Protein AF-A0A2I0T1B9-F1 (afdb_monomer_lite)

InterPro domains:
  IPR044938 Enhancer of mRNA-decapping protein 4, conserved C-terminal domain superfamily [G3DSA:1.10.220.100] (83-108)
  IPR045152 Enhancer of mRNA-decapping protein 4-like [PTHR15598] (1-108)
  IPR049404 Enhancer of mRNA-decapping protein 4, C-terminal [PF21289] (38-108)

Structure (mmCIF, N/CA/C/O backbone):
data_AF-A0A2I0T1B9-F1
#
_entry.id   AF-A0A2I0T1B9-F1
#
loop_
_atom_site.group_PDB
_atom_site.id
_atom_site.type_symbol
_atom_site.label_atom_id
_atom_site.label_alt_id
_atom_site.label_comp_id
_atom_site.label_asym_id
_atom_site.label_entity_id
_atom_site.label_seq_id
_atom_site.pdbx_PDB_ins_code
_atom_site.Cartn_x
_atom_site.Cartn_y
_atom_site.Cartn_z
_atom_site.occupancy
_atom_site.B_iso_or_equiv
_atom_site.auth_seq_id
_atom_site.auth_comp_id
_atom_site.auth_asym_id
_atom_site.auth_atom_id
_atom_site.pdbx_PDB_model_num
ATOM 1 N N . MET A 1 1 ? 19.209 -78.242 -10.524 1.00 48.81 1 MET A N 1
ATOM 2 C CA . MET A 1 1 ? 18.569 -77.678 -9.317 1.00 48.81 1 MET A CA 1
ATOM 3 C C . MET A 1 1 ? 19.278 -76.386 -8.965 1.00 48.81 1 MET A C 1
ATOM 5 O O . MET A 1 1 ? 20.495 -76.423 -8.895 1.00 48.81 1 MET A O 1
ATOM 9 N N . LYS A 1 2 ? 18.502 -75.322 -8.711 1.00 46.28 2 LYS A N 1
ATOM 10 C CA . LYS A 1 2 ? 18.900 -74.106 -7.982 1.00 46.28 2 LYS A CA 1
ATOM 11 C C . LYS A 1 2 ? 19.974 -73.229 -8.642 1.00 46.28 2 LYS A C 1
ATOM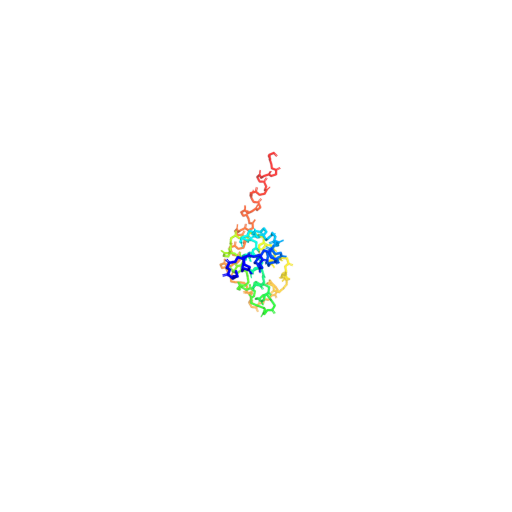 13 O O . LYS A 1 2 ? 21.096 -73.304 -8.195 1.00 46.28 2 LYS A O 1
ATOM 18 N N . GLU A 1 3 ? 19.628 -72.384 -9.625 1.00 50.66 3 GLU A N 1
ATOM 19 C CA . GLU A 1 3 ? 20.160 -70.994 -9.650 1.00 50.66 3 GLU A CA 1
ATOM 20 C C . GLU A 1 3 ? 19.592 -70.056 -10.733 1.00 50.66 3 GLU A C 1
ATOM 22 O O . GLU A 1 3 ? 20.261 -69.133 -11.173 1.00 50.66 3 GLU A O 1
ATOM 27 N N . GLN A 1 4 ? 18.352 -70.229 -11.192 1.00 43.00 4 GLN A N 1
ATOM 28 C CA . GLN A 1 4 ? 17.774 -69.271 -12.154 1.00 43.00 4 GLN A CA 1
ATOM 29 C C . GLN A 1 4 ? 16.289 -69.010 -11.902 1.00 43.00 4 GLN A C 1
ATOM 31 O O . GLN A 1 4 ? 15.486 -68.871 -12.814 1.00 43.00 4 GLN A O 1
ATOM 36 N N . GLN A 1 5 ? 15.914 -68.950 -10.622 1.00 45.78 5 GLN A N 1
ATOM 37 C CA . GLN A 1 5 ? 14.536 -68.700 -10.183 1.00 45.78 5 GLN A CA 1
ATOM 38 C C . GLN A 1 5 ? 14.429 -67.492 -9.238 1.00 45.78 5 GLN A C 1
ATOM 40 O O . GLN A 1 5 ? 13.483 -67.391 -8.468 1.00 45.78 5 GLN A O 1
ATOM 45 N N . ALA A 1 6 ? 15.408 -66.580 -9.280 1.00 49.91 6 ALA A N 1
ATOM 46 C CA . ALA A 1 6 ? 15.474 -65.418 -8.387 1.00 49.91 6 ALA A CA 1
ATOM 47 C C . ALA A 1 6 ? 15.309 -64.055 -9.090 1.00 49.91 6 ALA A C 1
ATOM 49 O O . ALA A 1 6 ? 15.209 -63.040 -8.412 1.00 49.91 6 ALA A O 1
ATOM 50 N N . ALA A 1 7 ? 15.268 -63.998 -10.427 1.00 46.72 7 ALA A N 1
ATOM 51 C CA . ALA A 1 7 ? 15.323 -62.720 -11.153 1.00 46.72 7 ALA A CA 1
ATOM 52 C C . ALA A 1 7 ? 13.979 -62.225 -11.721 1.00 46.72 7 ALA A C 1
ATOM 54 O O . ALA A 1 7 ? 13.883 -61.071 -12.123 1.00 46.72 7 ALA A O 1
ATOM 55 N N . VAL A 1 8 ? 12.922 -63.046 -11.731 1.00 49.91 8 VAL A N 1
ATOM 56 C CA . VAL A 1 8 ? 11.612 -62.670 -12.310 1.00 49.91 8 VAL A CA 1
ATOM 57 C C . VAL A 1 8 ? 10.586 -62.368 -11.212 1.00 49.91 8 VAL A C 1
ATOM 59 O O . VAL A 1 8 ? 9.423 -62.734 -11.296 1.00 49.91 8 VAL A O 1
ATOM 62 N N . THR A 1 9 ? 11.022 -61.701 -10.143 1.00 50.94 9 THR A N 1
ATOM 63 C CA . THR A 1 9 ? 10.120 -61.208 -9.081 1.00 50.94 9 THR A CA 1
ATOM 64 C C . THR A 1 9 ? 10.449 -59.769 -8.683 1.00 50.94 9 THR A C 1
ATOM 66 O O . THR A 1 9 ? 10.129 -59.332 -7.585 1.00 50.94 9 THR A O 1
ATOM 69 N N . SER A 1 10 ? 11.106 -59.012 -9.570 1.00 45.22 10 SER A N 1
ATOM 70 C CA . SER A 1 10 ? 11.417 -57.591 -9.349 1.00 45.22 10 SER A CA 1
ATOM 71 C C . SER A 1 10 ? 10.660 -56.649 -10.296 1.00 45.22 10 SER A C 1
ATOM 73 O O . SER A 1 10 ? 10.470 -55.481 -9.974 1.00 45.22 10 SER A O 1
ATOM 75 N N . SER A 1 11 ? 10.117 -57.143 -11.413 1.00 49.03 11 SER A N 1
ATOM 76 C CA . SER A 1 11 ? 9.504 -56.286 -12.442 1.00 49.03 11 SER A CA 1
ATOM 77 C C . SER A 1 11 ? 8.068 -55.816 -12.156 1.00 49.03 11 SER A C 1
ATOM 79 O O . SER A 1 11 ? 7.491 -55.144 -13.001 1.00 49.03 11 SER A O 1
ATOM 81 N N . ILE A 1 12 ? 7.475 -56.127 -10.995 1.00 51.97 12 ILE A N 1
ATOM 82 C CA . ILE A 1 12 ? 6.072 -55.761 -10.686 1.00 51.97 12 ILE A CA 1
ATOM 83 C C . ILE A 1 12 ? 5.954 -54.543 -9.744 1.00 51.97 12 ILE A C 1
ATOM 85 O O . ILE A 1 12 ? 4.872 -53.993 -9.577 1.00 51.97 12 ILE A O 1
ATOM 89 N N . VAL A 1 13 ? 7.055 -54.012 -9.197 1.00 50.72 13 VAL A N 1
ATOM 90 C CA . VAL A 1 13 ? 7.005 -52.819 -8.314 1.00 50.72 13 VAL A CA 1
ATOM 91 C C . VAL A 1 13 ? 7.284 -51.485 -9.018 1.00 50.72 13 VAL A C 1
ATOM 93 O O . VAL A 1 13 ? 7.380 -50.447 -8.367 1.00 50.72 13 VAL A O 1
ATOM 96 N N . GLN A 1 14 ? 7.334 -51.462 -10.351 1.00 47.53 14 GLN A N 1
ATOM 97 C CA . GLN A 1 14 ? 7.524 -50.235 -11.133 1.00 47.53 14 GLN A CA 1
ATOM 98 C C . GLN A 1 14 ? 6.196 -49.699 -11.694 1.00 47.53 14 GLN A C 1
ATOM 100 O O . GLN A 1 14 ? 6.059 -49.470 -12.889 1.00 47.53 14 GLN A O 1
ATOM 105 N N . ALA A 1 15 ? 5.193 -49.516 -10.832 1.00 50.72 15 ALA A N 1
ATOM 106 C CA . ALA A 1 15 ? 3.880 -49.003 -11.243 1.00 50.72 15 ALA A CA 1
ATOM 107 C C . ALA A 1 15 ? 3.301 -47.924 -10.309 1.00 50.72 15 ALA A C 1
ATOM 109 O O . ALA A 1 15 ? 2.091 -47.728 -10.299 1.00 50.72 15 ALA A O 1
ATOM 110 N N . MET A 1 16 ? 4.118 -47.222 -9.504 1.00 52.84 16 MET A N 1
ATOM 111 C CA . MET A 1 16 ? 3.560 -46.341 -8.460 1.00 52.84 16 MET A CA 1
ATOM 112 C C . MET A 1 16 ? 3.964 -44.865 -8.418 1.00 52.84 16 MET A C 1
ATOM 114 O O . MET A 1 16 ? 3.414 -44.176 -7.569 1.00 52.84 16 MET A O 1
ATOM 118 N N . ARG A 1 17 ? 4.807 -44.292 -9.289 1.00 51.19 17 ARG A N 1
ATOM 119 C CA . ARG A 1 17 ? 5.039 -42.823 -9.237 1.00 51.19 17 ARG A CA 1
ATOM 120 C C . ARG A 1 17 ? 5.256 -42.147 -10.591 1.00 51.19 17 ARG A C 1
ATOM 122 O O . ARG A 1 17 ? 6.149 -41.324 -10.735 1.00 51.19 17 ARG A O 1
ATOM 129 N N . SER A 1 18 ? 4.391 -42.419 -11.562 1.00 47.81 18 SER A N 1
ATOM 130 C CA . SER A 1 18 ? 4.192 -41.500 -12.693 1.00 47.81 18 SER A CA 1
ATOM 131 C C . SER A 1 18 ? 3.080 -40.506 -12.358 1.00 47.81 18 SER A C 1
ATOM 133 O O . SER A 1 18 ? 2.048 -40.468 -13.014 1.00 47.81 18 SER A O 1
ATOM 135 N N . ALA A 1 19 ? 3.284 -39.703 -11.314 1.00 51.28 19 ALA A N 1
ATOM 136 C CA . ALA A 1 19 ? 2.656 -38.392 -11.263 1.00 51.28 19 ALA A CA 1
ATOM 137 C C . ALA A 1 19 ? 3.695 -37.439 -11.850 1.00 51.28 19 ALA A C 1
ATOM 139 O O . ALA A 1 19 ? 4.706 -37.146 -11.214 1.00 51.28 19 ALA A O 1
ATOM 140 N N . ALA A 1 20 ? 3.487 -37.047 -13.105 1.00 47.53 20 ALA A N 1
ATOM 141 C CA . ALA A 1 20 ? 4.237 -35.988 -13.755 1.00 47.53 20 ALA A CA 1
ATOM 142 C C . ALA A 1 20 ? 3.996 -34.684 -12.981 1.00 47.53 20 ALA A C 1
ATOM 144 O O . ALA A 1 20 ? 3.089 -33.916 -13.287 1.00 47.53 20 ALA A O 1
ATOM 145 N N . GLY A 1 21 ? 4.782 -34.467 -11.928 1.00 47.47 21 GLY A N 1
ATOM 146 C CA . GLY A 1 21 ? 4.900 -33.178 -11.275 1.00 47.47 21 GLY A CA 1
ATOM 147 C C . GLY A 1 21 ? 5.649 -32.269 -12.228 1.00 47.47 21 GLY A C 1
ATOM 148 O O . GLY A 1 21 ? 6.876 -32.223 -12.202 1.00 47.47 21 GLY A O 1
ATOM 149 N N . THR A 1 22 ? 4.925 -31.575 -13.104 1.00 54.44 22 THR A N 1
ATOM 150 C CA . THR A 1 22 ? 5.453 -30.351 -13.703 1.00 54.44 22 THR A CA 1
ATOM 151 C C . THR A 1 22 ? 5.967 -29.502 -12.541 1.00 54.44 22 THR A C 1
ATOM 153 O O . THR A 1 22 ? 5.172 -29.239 -11.631 1.00 54.44 22 THR A O 1
ATOM 156 N N . PRO A 1 23 ? 7.261 -29.133 -12.494 1.00 50.19 23 PRO A N 1
ATOM 157 C CA . PRO A 1 23 ? 7.756 -28.258 -11.447 1.00 50.19 23 PRO A CA 1
ATOM 158 C C . PRO A 1 23 ? 6.928 -26.984 -11.544 1.00 50.19 23 PRO A C 1
ATOM 160 O O . PRO A 1 23 ? 7.002 -26.274 -12.547 1.00 50.19 23 PRO A O 1
ATOM 163 N N . ILE A 1 24 ? 6.063 -26.743 -10.559 1.00 53.56 24 ILE A N 1
ATOM 164 C CA . ILE A 1 24 ? 5.390 -25.455 -10.455 1.00 53.56 24 ILE A CA 1
ATOM 165 C C . ILE A 1 24 ? 6.526 -24.432 -10.366 1.00 53.56 24 ILE A C 1
ATOM 167 O O . ILE A 1 24 ? 7.419 -24.629 -9.536 1.00 53.56 24 ILE A O 1
ATOM 171 N N . PRO A 1 25 ? 6.564 -23.410 -11.242 1.00 58.12 25 PRO A N 1
ATOM 172 C CA . PRO A 1 25 ? 7.643 -22.434 -11.247 1.00 58.12 25 PRO A CA 1
ATOM 173 C C . PRO A 1 25 ? 7.822 -21.890 -9.833 1.00 58.12 25 PRO A C 1
ATOM 175 O O . PRO A 1 25 ? 6.858 -21.396 -9.250 1.00 58.12 25 PRO A O 1
ATOM 178 N N . SER A 1 26 ? 9.024 -22.006 -9.269 1.00 60.69 26 SER A N 1
ATOM 179 C CA . SER A 1 26 ? 9.316 -21.647 -7.874 1.00 60.69 26 SER A CA 1
ATOM 180 C C . SER A 1 26 ? 8.826 -20.236 -7.513 1.00 60.69 26 SER A C 1
ATOM 182 O O . SER A 1 26 ? 8.294 -20.032 -6.430 1.00 60.69 26 SER A O 1
ATOM 184 N N . ALA A 1 27 ? 8.851 -19.315 -8.482 1.00 61.97 27 ALA A N 1
ATOM 185 C CA . ALA A 1 27 ? 8.324 -17.955 -8.362 1.00 61.97 27 ALA A CA 1
ATOM 186 C C . ALA A 1 27 ? 6.835 -17.880 -7.957 1.00 61.97 27 ALA A C 1
ATOM 188 O O . ALA A 1 27 ? 6.431 -16.968 -7.241 1.00 61.97 27 ALA A O 1
ATOM 189 N N . HIS A 1 28 ? 6.003 -18.838 -8.381 1.00 63.78 28 HIS A N 1
ATOM 190 C CA . HIS A 1 28 ? 4.590 -18.883 -7.991 1.00 63.78 28 HIS A CA 1
ATOM 191 C C . HIS A 1 28 ? 4.413 -19.310 -6.525 1.00 63.78 28 HIS A C 1
ATOM 193 O O . HIS A 1 28 ? 3.492 -18.853 -5.847 1.00 63.78 28 HIS A O 1
ATOM 199 N N . LEU A 1 29 ? 5.299 -20.176 -6.020 1.00 65.06 29 LEU A N 1
ATOM 200 C CA . LEU A 1 29 ? 5.310 -20.555 -4.606 1.00 65.06 29 LEU A CA 1
ATOM 201 C C . LEU A 1 29 ? 5.772 -19.382 -3.734 1.00 65.06 29 LEU A C 1
ATOM 203 O O . LEU A 1 29 ? 5.183 -19.148 -2.677 1.00 65.06 29 LEU A O 1
ATOM 207 N N . ASP A 1 30 ? 6.752 -18.610 -4.209 1.00 78.25 30 ASP A N 1
ATOM 208 C CA . ASP A 1 30 ? 7.237 -17.418 -3.512 1.00 78.25 30 ASP A CA 1
ATOM 209 C C . ASP A 1 30 ? 6.120 -16.372 -3.361 1.00 78.25 30 ASP A C 1
ATOM 211 O O . ASP A 1 30 ? 5.855 -15.936 -2.239 1.00 78.25 30 ASP A O 1
ATOM 215 N N . PHE A 1 31 ? 5.372 -16.076 -4.432 1.00 82.56 31 PHE A N 1
ATOM 216 C CA . PHE A 1 31 ? 4.222 -15.163 -4.377 1.00 82.56 31 PHE A CA 1
ATOM 217 C C . PHE A 1 31 ? 3.151 -15.626 -3.376 1.00 82.56 31 PHE A C 1
ATOM 219 O O . PHE A 1 31 ? 2.731 -14.853 -2.516 1.00 82.56 31 PHE A O 1
ATOM 226 N N . GLN A 1 32 ? 2.737 -16.898 -3.433 1.00 86.56 32 GLN A N 1
ATOM 227 C CA . GLN A 1 32 ? 1.726 -17.452 -2.519 1.00 86.56 32 GLN A CA 1
ATOM 228 C C . GLN A 1 32 ? 2.173 -17.398 -1.051 1.00 86.56 32 GLN A C 1
ATOM 230 O O . GLN A 1 32 ? 1.386 -17.064 -0.159 1.00 86.56 32 GLN A O 1
ATOM 235 N N . SER A 1 33 ? 3.449 -17.694 -0.788 1.00 89.00 33 SER A N 1
ATOM 236 C CA . SER A 1 33 ? 4.011 -17.627 0.563 1.00 89.00 33 SER A CA 1
ATOM 237 C C . SER A 1 33 ? 4.021 -16.191 1.104 1.00 89.00 33 SER A C 1
ATOM 239 O O . SER A 1 33 ? 3.593 -15.951 2.237 1.00 89.00 33 SER A O 1
ATOM 241 N N . GLN A 1 34 ? 4.415 -15.222 0.270 1.00 90.69 34 GLN A N 1
ATOM 242 C CA . GLN A 1 34 ? 4.431 -13.802 0.614 1.00 90.69 34 GLN A CA 1
ATOM 243 C C . GLN A 1 34 ? 3.015 -13.274 0.840 1.00 90.69 34 GLN A C 1
ATOM 245 O O . GLN A 1 34 ? 2.765 -12.611 1.846 1.00 90.69 34 GLN A O 1
ATOM 250 N N . GLN A 1 35 ? 2.075 -13.628 -0.037 1.00 92.06 35 GLN A N 1
ATOM 251 C CA . GLN A 1 35 ? 0.667 -13.259 0.073 1.00 92.06 35 GLN A CA 1
ATOM 252 C C . GLN A 1 35 ? 0.051 -13.767 1.383 1.00 92.06 35 GLN A C 1
ATOM 254 O O . GLN A 1 35 ? -0.634 -13.016 2.081 1.00 92.06 35 GLN A O 1
ATOM 259 N N . THR A 1 36 ? 0.339 -15.018 1.752 1.00 93.00 36 THR A N 1
ATOM 260 C CA . THR A 1 36 ? -0.136 -15.620 3.007 1.00 93.00 36 THR A CA 1
ATOM 261 C C . THR A 1 36 ? 0.413 -14.873 4.222 1.00 93.00 36 THR A C 1
ATOM 263 O O . THR A 1 36 ? -0.340 -14.542 5.140 1.00 93.00 36 THR A O 1
ATOM 266 N N . HIS A 1 37 ? 1.711 -14.561 4.220 1.00 94.31 37 HIS A N 1
ATOM 267 C CA . HIS A 1 37 ? 2.349 -13.839 5.320 1.00 94.31 37 HIS A CA 1
ATOM 268 C C . HIS A 1 37 ? 1.811 -12.407 5.460 1.00 94.31 37 HIS A C 1
ATOM 270 O O . HIS A 1 37 ? 1.480 -11.955 6.555 1.00 94.31 37 HIS A O 1
ATOM 276 N N . ILE A 1 38 ? 1.645 -11.708 4.338 1.00 94.94 38 ILE A N 1
ATOM 277 C CA . ILE A 1 38 ? 1.034 -10.379 4.286 1.00 94.94 38 ILE A CA 1
ATOM 278 C C . ILE A 1 38 ? -0.392 -10.422 4.844 1.00 94.94 38 ILE A C 1
ATOM 280 O O . ILE A 1 38 ? -0.740 -9.605 5.693 1.00 94.94 38 ILE A O 1
ATOM 284 N N . LEU A 1 39 ? -1.206 -11.398 4.434 1.00 94.62 39 LEU A N 1
ATOM 285 C CA . LEU A 1 39 ? -2.572 -11.546 4.935 1.00 94.62 39 LEU A CA 1
ATOM 286 C C . LEU A 1 39 ? -2.605 -11.780 6.456 1.00 94.62 39 LEU A C 1
ATOM 288 O O . LEU A 1 39 ? -3.496 -11.269 7.135 1.00 94.62 39 LEU A O 1
ATOM 292 N N . GLN A 1 40 ? -1.648 -12.528 7.012 1.00 95.44 40 GLN A N 1
ATOM 293 C CA . GLN A 1 40 ? -1.527 -12.686 8.465 1.00 95.44 40 GLN A CA 1
ATOM 294 C C . GLN A 1 40 ? -1.226 -11.355 9.163 1.00 95.44 40 GLN A C 1
ATOM 296 O O . GLN A 1 40 ? -1.873 -11.043 10.162 1.00 95.44 40 GLN A O 1
ATOM 301 N N . LEU A 1 41 ? -0.306 -10.549 8.625 1.00 95.38 41 LEU A N 1
ATOM 302 C CA . LEU A 1 41 ? 0.008 -9.222 9.169 1.00 95.38 41 LEU A CA 1
ATOM 303 C C . LEU A 1 41 ? -1.209 -8.288 9.126 1.00 95.38 41 LEU A C 1
ATOM 305 O O . LEU A 1 41 ? -1.475 -7.582 10.098 1.00 95.38 41 LEU A O 1
ATOM 309 N N . LEU A 1 42 ? -1.979 -8.319 8.035 1.00 93.62 42 LEU A N 1
ATOM 310 C CA . LEU A 1 42 ? -3.200 -7.523 7.892 1.00 93.62 42 LEU A CA 1
ATOM 311 C C . LEU A 1 42 ? -4.266 -7.906 8.921 1.00 93.62 42 LEU A C 1
ATOM 313 O O . LEU A 1 42 ? -4.821 -7.028 9.578 1.00 93.62 42 LEU A O 1
ATOM 317 N N . GLN A 1 43 ? -4.502 -9.205 9.122 1.00 93.00 43 GLN A N 1
ATOM 318 C CA . GLN A 1 43 ? -5.457 -9.694 10.126 1.00 93.00 43 GLN A CA 1
ATOM 319 C C . GLN A 1 43 ? -5.055 -9.333 11.561 1.00 93.00 43 GLN A C 1
ATOM 321 O O . GLN A 1 43 ? -5.917 -9.139 12.414 1.00 93.00 43 GLN A O 1
ATOM 326 N N . GLN A 1 44 ? -3.755 -9.221 11.829 1.00 93.69 44 GLN A N 1
ATOM 327 C CA . GLN A 1 44 ? -3.227 -8.786 13.124 1.00 93.69 44 GLN A CA 1
ATOM 328 C C . GLN A 1 44 ? -3.230 -7.254 13.290 1.00 93.69 44 GLN A C 1
ATOM 330 O O . GLN A 1 44 ? -2.877 -6.751 14.354 1.00 93.69 44 GLN A O 1
ATOM 335 N N . GLY A 1 45 ? -3.613 -6.494 12.257 1.00 91.75 45 GLY A N 1
ATOM 336 C CA . GLY A 1 45 ? -3.589 -5.030 12.269 1.00 91.75 45 GLY A CA 1
ATOM 337 C C . GLY A 1 45 ? -2.194 -4.425 12.074 1.00 91.75 45 GLY A C 1
ATOM 338 O O . GLY A 1 45 ? -2.026 -3.211 12.195 1.00 91.75 45 GLY A O 1
ATOM 339 N N . HIS A 1 46 ? -1.185 -5.228 11.723 1.00 94.62 46 HIS A N 1
ATOM 340 C CA . HIS A 1 46 ? 0.179 -4.775 11.435 1.00 94.62 46 HIS A CA 1
ATOM 341 C C . HIS A 1 46 ? 0.292 -4.181 10.021 1.00 94.62 46 HIS A C 1
ATOM 343 O O . HIS A 1 46 ? 1.112 -4.607 9.204 1.00 94.62 46 HIS A O 1
ATOM 349 N N . LEU A 1 47 ? -0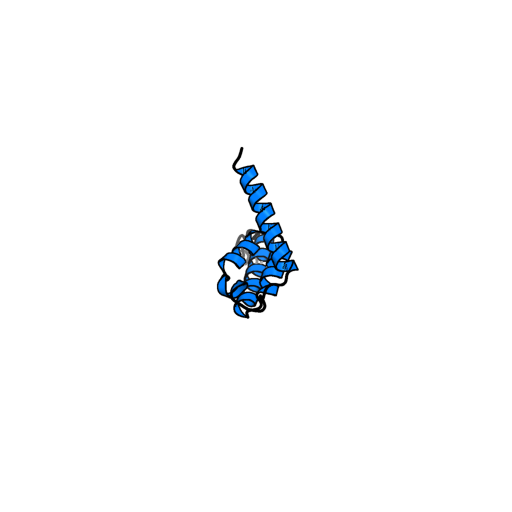.523 -3.160 9.734 1.00 94.31 47 LEU A N 1
ATOM 350 C CA . LEU A 1 47 ? -0.651 -2.551 8.406 1.00 94.31 47 LEU A CA 1
ATOM 351 C C . LEU A 1 47 ? 0.701 -2.072 7.862 1.00 94.31 47 LEU A C 1
ATOM 353 O O . LEU A 1 47 ? 1.082 -2.446 6.757 1.00 94.31 47 LEU A O 1
ATOM 357 N N . ASN A 1 48 ? 1.478 -1.321 8.651 1.00 94.62 48 ASN A N 1
ATOM 358 C CA . ASN A 1 48 ? 2.783 -0.820 8.205 1.00 94.62 48 ASN A CA 1
ATOM 359 C C . ASN A 1 48 ? 3.723 -1.943 7.751 1.00 94.62 48 ASN A C 1
ATOM 361 O O . ASN A 1 48 ? 4.402 -1.798 6.742 1.00 94.62 48 ASN A O 1
ATOM 365 N N . GLN A 1 49 ? 3.748 -3.068 8.473 1.00 95.50 49 GLN A N 1
ATOM 366 C CA . GLN A 1 49 ? 4.609 -4.202 8.132 1.00 95.50 49 GLN A CA 1
ATOM 367 C C . GLN A 1 49 ? 4.115 -4.932 6.884 1.00 95.50 49 GLN A C 1
ATOM 369 O O . GLN A 1 49 ? 4.928 -5.286 6.035 1.00 95.50 49 GLN A O 1
ATOM 374 N N . ALA A 1 50 ? 2.799 -5.107 6.739 1.00 95.38 50 ALA A N 1
ATOM 375 C CA . ALA A 1 50 ? 2.215 -5.722 5.551 1.00 95.38 50 ALA A CA 1
ATOM 376 C C . ALA A 1 50 ? 2.541 -4.921 4.280 1.00 95.38 50 ALA A C 1
ATOM 378 O O . ALA A 1 50 ? 3.029 -5.484 3.299 1.00 95.38 50 ALA A O 1
ATOM 379 N N . PHE A 1 51 ? 2.347 -3.597 4.324 1.00 94.44 51 PHE A N 1
ATOM 380 C CA . PHE A 1 51 ? 2.710 -2.708 3.219 1.00 94.44 51 PHE A CA 1
ATOM 381 C C . PHE A 1 51 ? 4.219 -2.709 2.967 1.00 94.44 51 PHE A C 1
ATOM 383 O O . PHE A 1 51 ? 4.639 -2.816 1.819 1.00 94.44 51 PHE A O 1
ATOM 390 N N . GLN A 1 52 ? 5.045 -2.648 4.016 1.00 95.00 52 GLN A N 1
ATOM 391 C CA . GLN A 1 52 ? 6.500 -2.709 3.872 1.00 95.00 52 GLN A CA 1
ATOM 392 C C . GLN A 1 52 ? 6.933 -3.988 3.148 1.00 95.00 52 GLN A C 1
ATOM 394 O O . GLN A 1 52 ? 7.739 -3.915 2.226 1.00 95.00 52 GLN A O 1
ATOM 399 N N . GLN A 1 53 ? 6.373 -5.140 3.522 1.00 93.81 53 GLN A N 1
ATOM 400 C CA . GLN A 1 53 ? 6.726 -6.424 2.925 1.00 93.81 53 GLN A CA 1
ATOM 401 C C . GLN A 1 53 ? 6.303 -6.525 1.457 1.00 93.81 53 GLN A C 1
ATOM 403 O O . GLN A 1 53 ? 7.086 -7.004 0.638 1.00 93.81 53 GLN A O 1
ATOM 408 N N . ALA A 1 54 ? 5.115 -6.023 1.109 1.00 92.50 54 ALA A N 1
ATOM 409 C CA . ALA A 1 54 ? 4.678 -5.946 -0.283 1.00 92.50 54 ALA A CA 1
ATOM 410 C C . ALA A 1 54 ? 5.587 -5.030 -1.124 1.00 92.50 54 ALA A C 1
ATOM 412 O O . ALA A 1 54 ? 5.992 -5.401 -2.223 1.00 92.50 54 ALA A O 1
ATOM 413 N N . LEU A 1 55 ? 5.965 -3.864 -0.589 1.00 92.12 55 LEU A N 1
ATOM 414 C CA . LEU A 1 55 ? 6.850 -2.911 -1.270 1.00 92.12 55 LEU A CA 1
ATOM 415 C C . LEU A 1 55 ? 8.277 -3.461 -1.435 1.00 92.12 55 LEU A C 1
ATOM 417 O O . LEU A 1 55 ? 8.892 -3.278 -2.482 1.00 92.12 55 LEU A O 1
ATOM 421 N N . THR A 1 56 ? 8.809 -4.176 -0.438 1.00 90.81 56 THR A N 1
ATOM 422 C CA . THR A 1 56 ? 10.148 -4.790 -0.513 1.00 90.81 56 THR A CA 1
ATOM 423 C C . THR A 1 56 ? 10.222 -5.924 -1.534 1.00 90.81 56 THR A C 1
ATOM 425 O O . THR A 1 56 ? 11.288 -6.153 -2.102 1.00 90.81 56 THR A O 1
ATOM 428 N N . ALA A 1 57 ? 9.107 -6.605 -1.812 1.00 87.69 57 ALA A N 1
ATOM 429 C CA . ALA A 1 57 ? 9.056 -7.629 -2.852 1.00 87.69 57 ALA A CA 1
ATOM 430 C C . ALA A 1 57 ? 9.201 -7.051 -4.274 1.00 87.69 57 ALA A C 1
ATOM 432 O O . ALA A 1 57 ? 9.437 -7.817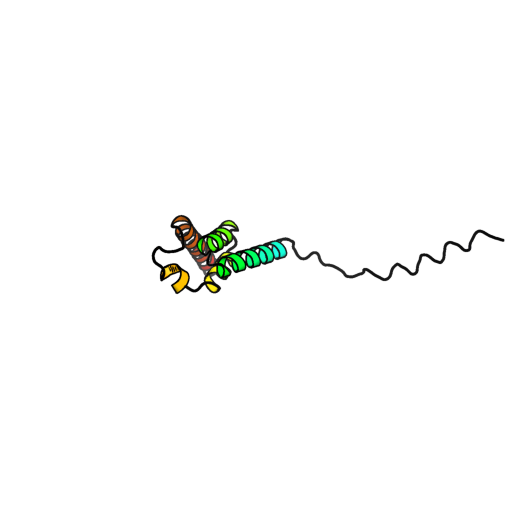 -5.204 1.00 87.69 57 ALA A O 1
ATOM 433 N N . ALA A 1 58 ? 9.060 -5.727 -4.449 1.00 82.56 58 ALA A N 1
ATOM 434 C CA . ALA A 1 58 ? 9.068 -5.041 -5.746 1.00 82.56 58 ALA A CA 1
ATOM 435 C C . ALA A 1 58 ? 8.080 -5.637 -6.776 1.00 82.56 58 ALA A C 1
ATOM 437 O O . ALA A 1 58 ? 8.205 -5.398 -7.977 1.00 82.56 58 ALA A O 1
ATOM 438 N N . ASP A 1 59 ? 7.074 -6.380 -6.307 1.00 85.50 59 ASP A N 1
ATOM 439 C CA . ASP A 1 59 ? 6.014 -6.963 -7.121 1.00 85.50 59 ASP A CA 1
ATOM 440 C C . ASP A 1 59 ? 4.743 -6.134 -6.960 1.00 85.50 59 ASP A C 1
ATOM 442 O O . ASP A 1 59 ? 4.146 -6.048 -5.883 1.00 85.50 59 ASP A O 1
ATOM 446 N N . LEU A 1 60 ? 4.314 -5.521 -8.060 1.00 86.38 60 LEU A N 1
ATOM 447 C CA . LEU A 1 60 ? 3.099 -4.724 -8.086 1.00 86.38 60 LEU A CA 1
ATOM 448 C C . LEU A 1 60 ? 1.855 -5.554 -7.743 1.00 86.38 60 LEU A C 1
ATOM 450 O O . LEU A 1 60 ? 0.945 -5.019 -7.116 1.00 86.38 60 LEU A O 1
ATOM 454 N N . ASN A 1 61 ? 1.806 -6.840 -8.100 1.00 88.19 61 ASN A N 1
ATOM 455 C CA . ASN A 1 61 ? 0.646 -7.682 -7.800 1.00 88.19 61 ASN A CA 1
ATOM 456 C C . ASN A 1 61 ? 0.441 -7.826 -6.288 1.00 88.19 61 ASN A C 1
ATOM 458 O O . ASN A 1 61 ? -0.696 -7.787 -5.823 1.00 88.19 61 ASN A O 1
ATOM 462 N N . LEU A 1 62 ? 1.525 -7.922 -5.509 1.00 89.56 62 LEU A N 1
ATOM 463 C CA . LEU A 1 62 ? 1.442 -7.946 -4.046 1.00 89.56 62 LEU A CA 1
ATOM 464 C C . LEU A 1 62 ? 1.005 -6.598 -3.475 1.00 89.56 62 LEU A C 1
ATOM 466 O O . LEU A 1 62 ? 0.191 -6.562 -2.555 1.00 89.56 62 LEU A O 1
ATOM 470 N N . VAL A 1 63 ? 1.510 -5.491 -4.022 1.00 90.88 63 VAL A N 1
ATOM 471 C CA . VAL A 1 63 ? 1.103 -4.145 -3.590 1.00 90.88 63 VAL A CA 1
ATOM 472 C C . VAL A 1 63 ? -0.382 -3.909 -3.868 1.00 90.88 63 VAL A C 1
ATOM 474 O O . VAL A 1 63 ? -1.101 -3.453 -2.982 1.00 90.88 63 VAL A O 1
ATOM 477 N N . LEU A 1 64 ? -0.860 -4.273 -5.061 1.00 89.56 64 LEU A N 1
ATOM 478 C CA . LEU A 1 64 ? -2.276 -4.189 -5.417 1.00 89.56 64 LEU A CA 1
ATOM 479 C C . LEU A 1 64 ? -3.130 -5.097 -4.532 1.00 89.56 64 LEU A C 1
ATOM 481 O O . LEU A 1 64 ? -4.137 -4.634 -4.008 1.00 89.56 64 LEU A O 1
ATOM 485 N N . TYR A 1 6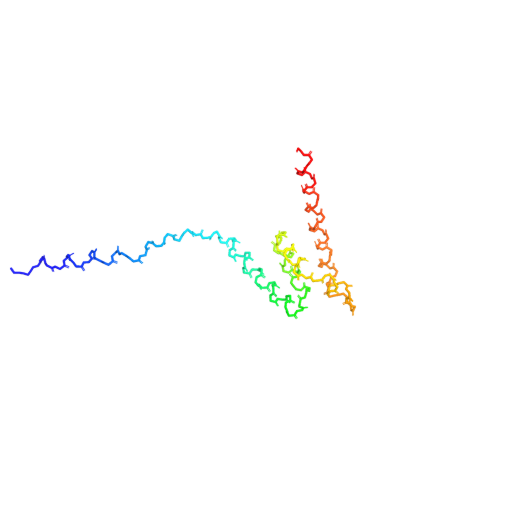5 ? -2.691 -6.332 -4.279 1.00 91.25 65 TYR A N 1
ATOM 486 C CA . TYR A 1 65 ? -3.383 -7.244 -3.370 1.00 91.25 65 TYR A CA 1
ATOM 487 C C . TYR A 1 65 ? -3.566 -6.643 -1.969 1.00 91.25 65 TYR A C 1
ATOM 489 O O . TYR A 1 65 ? -4.663 -6.704 -1.412 1.00 91.25 65 TYR A O 1
ATOM 497 N N . VAL A 1 66 ? -2.526 -6.022 -1.400 1.00 92.12 66 VAL A N 1
ATOM 498 C CA . VAL A 1 66 ? -2.641 -5.330 -0.105 1.00 92.12 66 VAL A CA 1
ATOM 499 C C . VAL A 1 66 ? -3.630 -4.171 -0.191 1.00 92.12 66 VAL A C 1
ATOM 501 O O . VAL A 1 66 ? -4.496 -4.055 0.673 1.00 92.12 66 VAL A O 1
ATOM 504 N N . CYS A 1 67 ? -3.538 -3.339 -1.229 1.00 90.75 67 CYS A N 1
ATOM 505 C CA . CYS A 1 67 ? -4.445 -2.207 -1.426 1.00 90.75 67 CYS A CA 1
ATOM 506 C C . CYS A 1 67 ? -5.915 -2.629 -1.587 1.00 90.75 67 CYS A C 1
ATOM 508 O O . CYS A 1 67 ? -6.793 -1.920 -1.111 1.00 90.75 67 CYS A O 1
ATOM 510 N N . GLU A 1 68 ? -6.189 -3.761 -2.238 1.00 90.38 68 GLU A N 1
ATOM 511 C CA . GLU A 1 68 ? -7.544 -4.304 -2.406 1.00 90.38 68 GLU A CA 1
ATOM 512 C C . GLU A 1 68 ? -8.067 -4.985 -1.134 1.00 90.38 68 GLU A C 1
ATOM 514 O O . GLU A 1 68 ? -9.269 -4.976 -0.873 1.00 90.38 68 GLU A O 1
ATOM 519 N N . THR A 1 69 ? -7.174 -5.572 -0.333 1.00 90.25 69 THR A N 1
ATOM 520 C CA . THR A 1 69 ? -7.538 -6.289 0.900 1.00 90.25 69 THR A CA 1
ATOM 521 C C . THR A 1 69 ? -7.802 -5.337 2.068 1.00 90.25 69 THR A C 1
ATOM 523 O O . THR A 1 69 ? -8.577 -5.657 2.969 1.00 90.25 69 THR A O 1
ATOM 526 N N . VAL A 1 70 ? -7.139 -4.180 2.090 1.00 91.56 70 VAL A N 1
ATOM 527 C CA . VAL A 1 70 ? -7.190 -3.243 3.214 1.00 91.56 70 VAL A CA 1
ATOM 528 C C . VAL A 1 70 ? -8.206 -2.134 2.967 1.00 91.56 70 VAL A C 1
ATOM 530 O O . VAL A 1 70 ? -8.160 -1.440 1.956 1.00 91.56 70 VAL A O 1
ATOM 533 N N . ASP A 1 71 ? -9.077 -1.890 3.946 1.00 90.38 71 ASP A N 1
ATOM 534 C CA . ASP A 1 71 ? -9.969 -0.733 3.915 1.00 90.38 71 ASP A CA 1
ATOM 535 C C . ASP A 1 71 ? -9.173 0.572 4.101 1.00 90.38 71 ASP A C 1
ATOM 537 O O . ASP A 1 71 ? -8.469 0.779 5.094 1.00 90.38 71 ASP A O 1
ATOM 541 N N . THR A 1 72 ? -9.335 1.500 3.160 1.00 85.62 72 THR A N 1
ATOM 542 C CA . THR A 1 72 ? -8.783 2.859 3.237 1.00 85.62 72 THR A CA 1
ATOM 543 C C . THR A 1 72 ? -9.109 3.596 4.538 1.00 85.62 72 THR A C 1
ATOM 545 O O . THR A 1 72 ? -8.269 4.364 5.005 1.00 85.62 72 THR A O 1
ATOM 548 N N . GLN A 1 73 ? -10.263 3.361 5.172 1.00 87.94 73 GLN A N 1
ATOM 549 C CA . GLN A 1 73 ? -10.587 3.959 6.474 1.00 87.94 73 GLN A CA 1
ATOM 550 C C . GLN A 1 73 ? -9.720 3.392 7.603 1.00 87.94 73 GLN A C 1
ATOM 552 O O . GLN A 1 73 ? -9.366 4.119 8.530 1.00 87.94 73 GLN A O 1
ATOM 557 N N . GLN A 1 74 ? -9.304 2.126 7.514 1.00 87.38 74 GLN A N 1
ATOM 558 C CA . GLN A 1 74 ? -8.371 1.542 8.480 1.00 87.38 74 GLN A CA 1
ATOM 559 C C . GLN A 1 74 ? -6.955 2.100 8.328 1.00 87.38 74 GLN A C 1
ATOM 561 O O . GLN A 1 74 ? -6.208 2.131 9.301 1.00 87.38 74 GLN A O 1
ATOM 566 N N . VAL A 1 75 ? -6.597 2.573 7.135 1.00 88.25 75 VAL A N 1
ATOM 567 C CA . VAL A 1 75 ? -5.273 3.138 6.852 1.00 88.25 75 VAL A CA 1
ATOM 568 C C . VAL A 1 75 ? -5.229 4.642 7.097 1.00 88.25 75 VAL A C 1
ATOM 570 O O . VAL A 1 75 ? -4.310 5.126 7.740 1.00 88.25 75 VAL A O 1
ATOM 573 N N . PHE A 1 76 ? -6.203 5.393 6.590 1.00 87.56 76 PHE A N 1
ATOM 574 C CA . PHE A 1 76 ? -6.170 6.860 6.575 1.00 87.56 76 PHE A CA 1
ATOM 575 C C . PHE A 1 76 ? -7.173 7.507 7.535 1.00 87.56 76 PHE A C 1
ATOM 577 O O . PHE A 1 76 ? -7.093 8.708 7.780 1.00 87.56 76 PHE A O 1
ATOM 584 N N . GLY A 1 77 ? -8.107 6.733 8.094 1.00 87.56 77 GLY A N 1
ATOM 585 C CA . GLY A 1 77 ? -9.072 7.212 9.089 1.00 87.56 77 GLY A CA 1
ATOM 586 C C . GLY A 1 77 ? -8.546 7.189 10.527 1.00 87.56 77 GLY A C 1
ATOM 587 O O . GLY A 1 77 ? -9.181 7.745 11.421 1.00 87.56 77 GLY A O 1
ATOM 588 N N . GLN A 1 78 ? -7.386 6.569 10.771 1.00 86.62 78 GLN A N 1
ATOM 589 C CA . GLN A 1 78 ? -6.776 6.474 12.098 1.00 86.62 78 GLN A CA 1
ATOM 590 C C . GLN A 1 78 ? -5.789 7.623 12.357 1.00 86.62 78 GLN A C 1
ATOM 592 O O . GLN A 1 78 ? -5.040 8.027 11.468 1.00 86.62 78 GLN A O 1
ATOM 597 N N . HIS A 1 79 ? -5.761 8.121 13.598 1.00 82.06 79 HIS A N 1
ATOM 598 C CA . HIS A 1 79 ? -4.759 9.074 14.080 1.00 82.06 79 HIS A CA 1
ATOM 599 C C . HIS A 1 79 ? -4.028 8.508 15.312 1.00 82.06 79 HIS A C 1
ATOM 601 O O . HIS A 1 79 ? -4.691 8.216 16.309 1.00 82.06 79 HIS A O 1
ATOM 607 N N . PRO A 1 80 ? -2.684 8.405 15.292 1.00 84.75 80 PRO A N 1
ATOM 608 C CA . PRO A 1 80 ? -1.795 8.691 14.161 1.00 84.75 80 PRO A CA 1
ATOM 609 C C . PRO A 1 80 ? -1.967 7.678 13.016 1.00 84.75 80 PRO A C 1
ATOM 611 O O . PRO A 1 80 ? -2.380 6.545 13.247 1.00 84.75 80 PRO A O 1
ATOM 614 N N . CYS A 1 81 ? -1.650 8.092 11.784 1.00 89.88 81 CYS A N 1
ATOM 615 C CA . CYS A 1 81 ? -1.718 7.210 10.619 1.00 89.88 81 CYS A CA 1
ATOM 616 C C . CYS A 1 81 ? -0.833 5.965 10.849 1.00 89.88 81 CYS A C 1
ATOM 618 O O . CYS A 1 81 ? 0.349 6.127 11.170 1.00 89.88 81 CYS A O 1
ATOM 620 N N . PRO A 1 82 ? -1.359 4.737 10.690 1.00 91.56 82 PRO A N 1
ATOM 621 C CA . PRO A 1 82 ? -0.615 3.503 10.913 1.00 91.56 82 PRO A CA 1
ATOM 622 C C . PRO A 1 82 ? 0.549 3.316 9.940 1.00 91.56 82 PRO A C 1
ATOM 624 O O . PRO A 1 82 ? 1.492 2.606 10.276 1.00 91.56 82 PRO A O 1
ATOM 627 N N . LEU A 1 83 ? 0.510 3.922 8.748 1.00 93.69 83 LEU A N 1
ATOM 628 C CA . LEU A 1 83 ? 1.600 3.827 7.779 1.00 93.69 83 LEU A CA 1
ATOM 629 C C . LEU A 1 83 ? 2.652 4.904 8.021 1.00 93.69 83 LEU A C 1
ATOM 631 O O . LEU A 1 83 ? 2.363 6.100 8.079 1.00 93.69 83 LEU A O 1
ATOM 635 N N . SER A 1 84 ? 3.905 4.468 8.094 1.00 93.94 84 SER A N 1
ATOM 636 C CA . SER A 1 84 ? 5.047 5.366 8.202 1.00 93.94 84 SER A CA 1
ATOM 637 C C . SER A 1 84 ? 5.264 6.163 6.908 1.00 93.94 84 SER A C 1
ATOM 639 O O . SER A 1 84 ? 4.961 5.708 5.803 1.00 93.94 84 SER A O 1
ATOM 641 N N . GLN A 1 85 ? 5.848 7.356 7.031 1.00 93.81 85 GLN A N 1
ATOM 642 C CA . GLN A 1 85 ? 6.166 8.211 5.886 1.00 93.81 85 GLN A CA 1
ATOM 643 C C . GLN A 1 85 ? 6.994 7.531 4.775 1.00 93.81 85 GLN A C 1
ATOM 645 O O . GLN A 1 85 ? 6.628 7.697 3.612 1.00 93.81 85 GLN A O 1
ATOM 650 N N . PRO A 1 86 ? 8.053 6.741 5.058 1.00 94.12 86 PRO A N 1
ATOM 651 C CA . PRO A 1 86 ? 8.780 6.044 3.994 1.00 94.12 86 PRO A CA 1
ATOM 652 C C . PRO A 1 86 ? 7.917 5.012 3.258 1.00 94.12 86 PRO A C 1
ATOM 654 O O . PRO A 1 86 ? 8.050 4.872 2.042 1.00 94.12 86 PRO A O 1
ATOM 657 N N . VAL A 1 87 ? 7.007 4.327 3.959 1.00 94.56 87 VAL A N 1
ATOM 658 C CA . VAL A 1 87 ? 6.075 3.369 3.344 1.00 94.56 87 VAL A CA 1
ATOM 659 C C . VAL A 1 87 ? 5.099 4.089 2.416 1.00 94.56 87 VAL A C 1
ATOM 661 O O . VAL A 1 87 ? 4.920 3.666 1.277 1.00 94.56 87 VAL A O 1
ATOM 664 N N . LEU A 1 88 ? 4.537 5.219 2.852 1.00 92.38 88 LEU A N 1
ATOM 665 C CA . LEU A 1 88 ? 3.645 6.038 2.024 1.00 92.38 88 LEU A CA 1
ATOM 666 C C . LEU A 1 88 ? 4.345 6.575 0.770 1.00 92.38 88 LEU A C 1
ATOM 668 O O . LEU A 1 88 ? 3.802 6.474 -0.328 1.00 92.38 88 LEU A O 1
ATOM 672 N N . LEU A 1 89 ? 5.557 7.115 0.916 1.00 94.19 89 LEU A N 1
ATOM 673 C CA . LEU A 1 89 ? 6.333 7.630 -0.215 1.00 94.19 89 LEU A CA 1
ATOM 674 C C . LEU A 1 89 ? 6.676 6.522 -1.215 1.00 94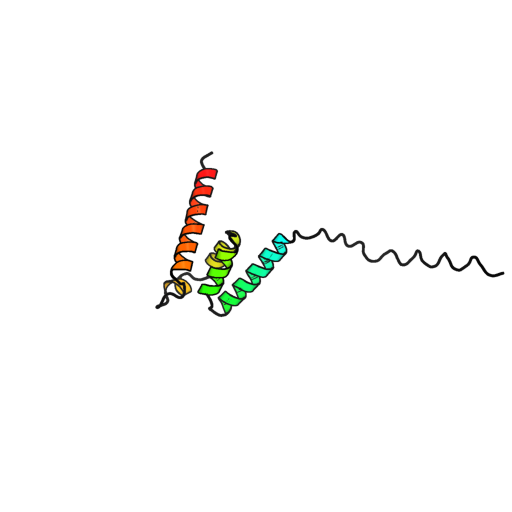.19 89 LEU A C 1
ATOM 676 O O . LEU A 1 89 ? 6.513 6.719 -2.417 1.00 94.19 89 LEU A O 1
ATOM 680 N N . SER A 1 90 ? 7.085 5.351 -0.723 1.00 92.75 90 SER A N 1
ATOM 681 C CA . SER A 1 90 ? 7.385 4.189 -1.568 1.00 92.75 90 SER A CA 1
ATOM 682 C C . SER A 1 90 ? 6.139 3.696 -2.306 1.00 92.75 90 SER A C 1
ATOM 684 O O . SER A 1 90 ? 6.207 3.418 -3.500 1.00 92.75 90 SER A O 1
ATOM 686 N N . LEU A 1 91 ? 4.984 3.661 -1.632 1.00 91.50 91 LEU A N 1
ATOM 687 C CA . LEU A 1 91 ? 3.708 3.290 -2.242 1.00 91.50 91 LEU A CA 1
ATOM 688 C C . LEU A 1 91 ? 3.325 4.251 -3.374 1.00 91.50 91 LEU A C 1
ATOM 690 O O . LEU A 1 91 ? 3.012 3.810 -4.478 1.00 91.50 91 LEU A O 1
ATOM 694 N N . ILE A 1 92 ? 3.410 5.562 -3.130 1.00 89.69 92 ILE A N 1
ATOM 695 C CA . ILE A 1 92 ? 3.144 6.586 -4.151 1.00 89.69 92 ILE A CA 1
ATOM 696 C C . ILE A 1 92 ? 4.109 6.428 -5.325 1.00 89.69 92 ILE A C 1
ATOM 698 O O . ILE A 1 92 ? 3.684 6.473 -6.480 1.00 89.69 92 ILE A O 1
ATOM 702 N N . GLN A 1 93 ? 5.397 6.231 -5.047 1.00 89.69 93 GLN A N 1
ATOM 703 C CA . GLN A 1 93 ? 6.416 6.097 -6.080 1.00 89.69 93 GLN A CA 1
ATOM 704 C C . GLN A 1 93 ? 6.188 4.852 -6.943 1.00 89.69 93 GLN A C 1
ATOM 706 O O . GLN A 1 93 ? 6.251 4.949 -8.170 1.00 89.69 93 GLN A O 1
ATOM 711 N N . GLN A 1 94 ? 5.874 3.708 -6.329 1.00 88.50 94 GLN A N 1
ATOM 712 C CA . GLN A 1 94 ? 5.648 2.454 -7.046 1.00 88.50 94 GLN A CA 1
ATOM 713 C C . GLN A 1 94 ? 4.382 2.521 -7.911 1.00 88.50 94 GLN A C 1
ATOM 715 O O . GLN A 1 94 ? 4.431 2.154 -9.084 1.00 88.50 94 GLN A O 1
ATOM 720 N N . LEU A 1 95 ? 3.283 3.081 -7.390 1.00 85.94 95 LEU A N 1
ATOM 721 C CA . LEU A 1 95 ? 2.046 3.272 -8.159 1.00 85.94 95 LEU A CA 1
ATOM 722 C C . LEU A 1 95 ? 2.213 4.291 -9.295 1.00 85.94 95 LEU A C 1
ATOM 724 O O . LEU A 1 95 ? 1.741 4.061 -10.406 1.00 85.94 95 LEU A O 1
ATOM 728 N N . SER A 1 96 ? 2.913 5.400 -9.046 1.00 85.50 96 SER A N 1
ATOM 729 C CA . SER A 1 96 ? 3.152 6.435 -10.065 1.00 85.50 96 SER A CA 1
ATOM 730 C C . SER A 1 96 ? 4.035 5.923 -11.202 1.00 85.50 96 SER A C 1
ATOM 732 O O . SER A 1 96 ? 3.789 6.238 -12.365 1.00 85.50 96 SER A O 1
ATOM 734 N N . SER A 1 97 ? 5.040 5.109 -10.872 1.00 82.69 97 SER A N 1
ATOM 735 C CA . SER A 1 97 ? 5.925 4.490 -11.863 1.00 82.69 97 SER A CA 1
ATOM 736 C C . SER A 1 97 ? 5.160 3.523 -12.769 1.00 82.69 97 SER A C 1
ATOM 738 O O . SER A 1 97 ? 5.332 3.577 -13.985 1.00 82.69 97 SER A O 1
ATOM 740 N N . ASP A 1 98 ? 4.269 2.695 -12.210 1.00 75.38 98 ASP A N 1
ATOM 741 C CA . ASP A 1 98 ? 3.445 1.776 -13.011 1.00 75.38 98 ASP A CA 1
ATOM 742 C C . ASP A 1 98 ? 2.375 2.497 -13.850 1.00 75.38 98 ASP A C 1
ATOM 744 O O . ASP A 1 98 ? 2.130 2.149 -15.004 1.00 75.38 98 ASP A O 1
ATOM 748 N N . LEU A 1 99 ? 1.757 3.555 -13.319 1.00 65.19 99 LEU A N 1
ATOM 749 C CA . LEU A 1 99 ? 0.839 4.394 -14.099 1.00 65.19 99 LEU A CA 1
ATOM 750 C C . LEU A 1 99 ? 1.543 5.027 -15.309 1.00 65.19 99 LEU A C 1
ATOM 752 O O . LEU A 1 99 ? 0.949 5.102 -16.388 1.00 65.19 99 LEU A O 1
ATOM 756 N N . GLY A 1 100 ? 2.809 5.430 -15.157 1.00 60.66 100 GLY A N 1
ATOM 757 C CA . GLY A 1 100 ? 3.650 5.909 -16.255 1.00 60.66 100 GLY A CA 1
ATOM 758 C C . GLY A 1 100 ? 3.865 4.845 -17.333 1.00 60.66 100 GLY A C 1
ATOM 759 O O . GLY A 1 100 ? 3.538 5.078 -18.497 1.00 60.66 100 GLY A O 1
ATOM 760 N N . THR A 1 101 ? 4.308 3.644 -16.952 1.00 57.97 101 THR A N 1
ATOM 761 C CA . THR A 1 101 ? 4.583 2.547 -17.900 1.00 57.97 101 THR A CA 1
ATOM 762 C C . THR A 1 101 ? 3.318 2.015 -18.581 1.00 57.97 101 THR A C 1
ATOM 764 O O . THR A 1 101 ? 3.335 1.731 -19.782 1.00 57.97 101 THR A O 1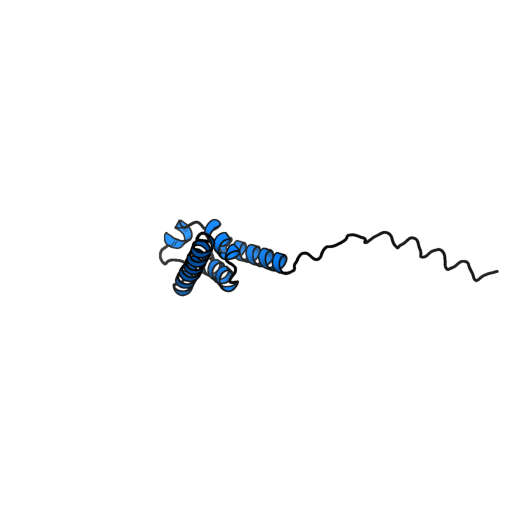
ATOM 767 N N . ARG A 1 102 ? 2.186 1.923 -17.868 1.00 51.59 102 ARG A N 1
ATOM 768 C CA . ARG A 1 102 ? 0.892 1.523 -18.456 1.00 51.59 102 ARG A CA 1
ATOM 769 C C . ARG A 1 102 ? 0.326 2.574 -19.404 1.00 51.59 102 ARG A C 1
ATOM 771 O O . ARG A 1 102 ? -0.330 2.210 -20.380 1.00 51.59 102 ARG A O 1
ATOM 778 N N . THR A 1 103 ? 0.577 3.856 -19.150 1.00 47.22 103 THR A N 1
ATOM 779 C CA . THR A 1 103 ? 0.164 4.931 -20.063 1.00 47.22 103 THR A CA 1
ATOM 780 C C . THR A 1 103 ? 1.024 4.931 -21.328 1.00 47.22 103 THR A C 1
ATOM 782 O O . THR A 1 103 ? 0.478 5.056 -22.422 1.00 47.22 103 THR A O 1
ATOM 785 N N . GLU A 1 104 ? 2.333 4.683 -21.217 1.00 50.03 104 GLU A N 1
ATOM 786 C CA . GLU A 1 104 ? 3.227 4.540 -22.377 1.00 50.03 104 GLU A CA 1
ATOM 787 C C . GLU A 1 104 ? 2.920 3.297 -23.230 1.00 50.03 104 GLU A C 1
ATOM 789 O O . GLU A 1 104 ? 2.973 3.365 -24.459 1.00 50.03 104 GLU A O 1
ATOM 794 N N . LEU A 1 105 ? 2.542 2.172 -22.612 1.00 44.50 105 LEU A N 1
ATOM 795 C CA . LEU A 1 105 ? 2.157 0.946 -23.327 1.00 44.50 105 LEU A CA 1
ATOM 796 C C . LEU A 1 105 ? 0.799 1.048 -24.037 1.00 44.50 105 LEU A C 1
ATOM 798 O O . LEU A 1 105 ? 0.578 0.336 -25.013 1.00 44.50 105 LEU A O 1
ATOM 802 N N . LYS A 1 106 ? -0.105 1.925 -23.584 1.00 39.12 106 LYS A N 1
ATOM 803 C CA . LYS A 1 106 ? -1.409 2.158 -24.229 1.00 39.12 106 LYS A CA 1
ATOM 804 C C . LYS A 1 106 ? -1.377 3.203 -25.348 1.00 39.12 106 LYS A C 1
ATOM 806 O O . LYS A 1 106 ? -2.385 3.358 -26.033 1.00 39.12 106 LYS A O 1
ATOM 811 N N . LEU A 1 107 ? -0.266 3.923 -25.517 1.00 48.44 107 LEU A N 1
ATOM 812 C CA . LEU A 1 107 ? -0.119 4.987 -26.517 1.00 48.44 107 LEU A CA 1
ATOM 813 C C . LEU A 1 107 ? 0.646 4.546 -27.783 1.00 48.44 107 LEU A C 1
ATOM 815 O O . LEU A 1 107 ? 1.099 5.404 -28.541 1.00 48.44 107 LEU A O 1
ATOM 819 N N . LYS A 1 108 ? 0.806 3.236 -28.008 1.00 40.12 108 LYS A N 1
ATOM 820 C CA . LYS A 1 108 ? 1.388 2.659 -29.230 1.00 40.12 108 LYS A CA 1
ATOM 821 C C . LYS A 1 108 ? 0.360 1.893 -30.046 1.00 40.12 108 LYS A C 1
ATOM 823 O O . LYS A 1 108 ? -0.477 1.200 -29.429 1.00 40.12 108 LYS A O 1
#

Foldseek 3Di:
DDDDPPPPPPPPPPPPDPPPPPPPPVVVVVVVVLLVVLVVCVVVLVLQVSLVSLLVVLDVVSNVSSVVVDDPCSQPVDPPGSHDPVSVVSSCVSVVVVVVVVVVVVVD

Sequence (108 aa):
MKEQQAAVTSSIVQAMRSAAGTPIPSAHLDFQSQQTHILQLLQQGHLNQAFQQALTAADLNLVLYVCETVDTQQVFGQHPCPLSQPVLLSLIQQLSSDLGTRTELKLK

Organism: NCBI:txid1758121

pLDDT: mean 76.15, std 19.41, range [39.12, 95.5]

Secondary structure (DSSP, 8-state):
--SSSSSTTSTTS--S---------HHHHHHHHHHHHHHHHHHTT-HHHHHHHHHHTT-HHHHHHHHHHS-HHHHHSSSS-SS-HHHHHHHHHHHHHHHHHHHHHHT-

Radius of gyration: 25.61 Å; chains: 1; bounding box: 31×87×43 Å